Protein AF-A0A948HQJ3-F1 (afdb_monomer_lite)

Sequence (95 aa):
MNNHANGDLNLVMYALFHVRSLDDVRANKYMYNIYGRFTREFDKATQEKVVNAIQKALDNRNLSDFYTLPNLPGSDEFKTEYLKIVLGHLKDAMN

Structure (mmCIF, N/CA/C/O backbone):
data_AF-A0A948HQJ3-F1
#
_entry.id   AF-A0A948HQJ3-F1
#
loop_
_atom_site.group_PDB
_atom_site.id
_atom_site.type_symbol
_atom_site.label_atom_id
_atom_site.label_alt_id
_atom_site.label_comp_id
_atom_site.label_asym_id
_atom_site.label_entity_id
_atom_site.label_seq_id
_atom_site.pdbx_PDB_ins_code
_atom_site.Cartn_x
_atom_site.Cartn_y
_atom_site.Cartn_z
_atom_site.occupancy
_atom_site.B_iso_or_equiv
_atom_site.auth_seq_id
_atom_site.auth_comp_id
_atom_site.auth_asym_id
_atom_site.auth_atom_id
_atom_site.pdbx_PDB_model_num
ATOM 1 N N . MET A 1 1 ? 21.257 16.595 2.045 1.00 36.88 1 MET A N 1
ATOM 2 C CA . MET A 1 1 ? 20.692 15.453 1.292 1.00 36.88 1 MET A CA 1
ATOM 3 C C . MET A 1 1 ? 20.461 14.331 2.293 1.00 36.88 1 MET A C 1
ATOM 5 O O . MET A 1 1 ? 21.418 13.687 2.698 1.00 36.88 1 MET A O 1
ATOM 9 N N . ASN A 1 2 ? 19.234 14.193 2.805 1.00 33.31 2 ASN A N 1
ATOM 10 C CA . ASN A 1 2 ? 18.903 13.220 3.853 1.00 33.31 2 ASN A CA 1
ATOM 11 C C . ASN A 1 2 ? 18.620 11.846 3.225 1.00 33.31 2 ASN A C 1
ATOM 13 O O . ASN A 1 2 ? 17.470 11.490 3.008 1.00 33.31 2 ASN A O 1
ATOM 17 N N . ASN A 1 3 ? 19.673 11.074 2.953 1.00 39.81 3 ASN A N 1
ATOM 18 C CA . ASN A 1 3 ? 19.599 9.705 2.420 1.00 39.81 3 ASN A CA 1
ATOM 19 C C . ASN A 1 3 ? 19.248 8.648 3.495 1.00 39.81 3 ASN A C 1
ATOM 21 O O . ASN A 1 3 ? 19.835 7.571 3.517 1.00 39.81 3 ASN A O 1
ATOM 25 N N . HIS A 1 4 ? 18.317 8.939 4.409 1.00 43.16 4 HIS A N 1
ATOM 26 C CA . HIS A 1 4 ? 17.966 8.030 5.515 1.00 43.16 4 HIS A CA 1
ATOM 27 C C . HIS A 1 4 ? 16.483 7.612 5.572 1.00 43.16 4 HIS A C 1
ATOM 29 O O . HIS A 1 4 ? 16.104 6.927 6.516 1.00 43.16 4 HIS A O 1
ATOM 35 N N . ALA A 1 5 ? 15.650 7.967 4.585 1.00 53.00 5 ALA A N 1
ATOM 36 C CA . ALA A 1 5 ? 14.197 7.732 4.639 1.00 53.00 5 ALA A CA 1
ATOM 37 C C . ALA A 1 5 ? 13.662 6.638 3.690 1.00 53.00 5 ALA A C 1
ATOM 39 O O . ALA A 1 5 ? 12.466 6.369 3.677 1.00 53.00 5 ALA A O 1
ATOM 40 N N . ASN A 1 6 ? 14.507 5.969 2.902 1.00 63.25 6 ASN A N 1
ATOM 41 C CA . ASN A 1 6 ? 14.004 5.185 1.765 1.00 63.25 6 ASN A CA 1
ATOM 42 C C . ASN A 1 6 ? 13.487 3.778 2.136 1.00 63.25 6 ASN A C 1
ATOM 44 O O . ASN A 1 6 ? 13.398 2.923 1.273 1.00 63.25 6 ASN A O 1
ATOM 48 N N . GLY A 1 7 ? 13.170 3.479 3.398 1.00 76.88 7 GLY A N 1
ATOM 49 C CA . GLY A 1 7 ? 12.743 2.136 3.833 1.00 76.88 7 GLY A CA 1
ATOM 50 C C . GLY A 1 7 ? 11.279 2.019 4.256 1.00 76.88 7 GLY A C 1
ATOM 51 O O . GLY A 1 7 ? 10.819 0.908 4.533 1.00 76.88 7 GLY A O 1
ATOM 52 N N . ASP A 1 8 ? 10.562 3.141 4.322 1.00 83.62 8 ASP A N 1
ATOM 53 C CA . ASP A 1 8 ? 9.281 3.257 5.027 1.00 83.62 8 ASP A CA 1
ATOM 54 C C . ASP A 1 8 ? 8.186 2.343 4.458 1.00 83.62 8 ASP A C 1
ATOM 56 O O . ASP A 1 8 ? 7.305 1.893 5.195 1.00 83.62 8 ASP A O 1
ATOM 60 N N . LEU A 1 9 ? 8.258 2.013 3.165 1.00 92.31 9 LEU A N 1
ATOM 61 C CA . LEU A 1 9 ? 7.285 1.154 2.492 1.00 92.31 9 LEU A CA 1
ATOM 62 C C . LEU A 1 9 ? 7.781 -0.253 2.172 1.00 92.31 9 LEU A C 1
ATOM 64 O O . LEU A 1 9 ? 7.019 -1.024 1.593 1.00 92.31 9 LEU A O 1
ATOM 68 N N . ASN A 1 10 ? 8.993 -0.649 2.565 1.00 91.81 10 ASN A N 1
ATOM 69 C CA . ASN A 1 10 ? 9.539 -1.956 2.173 1.00 91.81 10 ASN A CA 1
ATOM 70 C C . ASN A 1 10 ? 8.609 -3.123 2.529 1.00 91.81 10 ASN A C 1
ATOM 72 O O . ASN A 1 10 ? 8.377 -3.998 1.700 1.00 91.81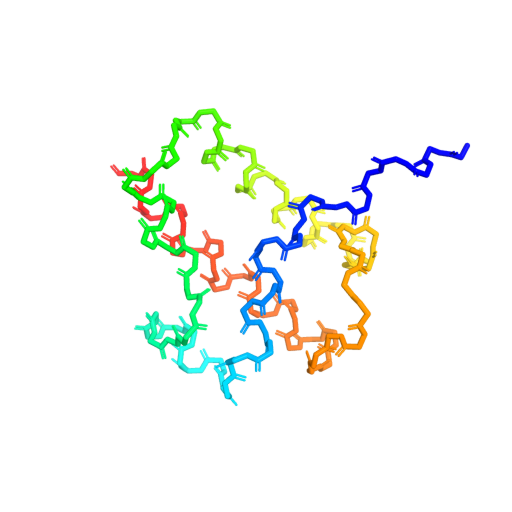 10 ASN A O 1
ATOM 76 N N . LEU A 1 11 ? 8.016 -3.116 3.726 1.00 89.12 11 LEU A N 1
ATOM 77 C CA . LEU A 1 11 ? 7.093 -4.177 4.127 1.00 89.12 11 LEU A CA 1
ATOM 78 C C . LEU A 1 11 ? 5.831 -4.223 3.249 1.00 89.12 11 LEU A C 1
ATOM 80 O O . LEU A 1 11 ? 5.362 -5.304 2.905 1.00 89.12 11 LEU A O 1
ATOM 84 N N . VAL A 1 12 ? 5.293 -3.059 2.883 1.00 93.69 12 VAL A N 1
ATOM 85 C CA . VAL A 1 12 ? 4.090 -2.943 2.047 1.00 93.69 12 VAL A CA 1
ATOM 86 C C . VAL A 1 12 ? 4.406 -3.345 0.607 1.00 93.69 12 VAL A C 1
ATOM 88 O O . VAL A 1 12 ? 3.639 -4.071 -0.018 1.00 93.69 12 VAL A O 1
ATOM 91 N N . MET A 1 13 ? 5.549 -2.907 0.084 1.00 94.81 13 MET A N 1
ATOM 92 C CA . MET A 1 13 ? 5.947 -3.125 -1.306 1.00 94.81 13 MET A CA 1
ATOM 93 C C . MET A 1 13 ? 6.457 -4.545 -1.559 1.00 94.81 13 MET A C 1
ATOM 95 O O . MET A 1 13 ? 6.361 -5.022 -2.685 1.00 94.81 13 MET A O 1
ATOM 99 N N . TYR A 1 14 ? 6.935 -5.255 -0.530 1.00 93.19 14 TYR A N 1
ATOM 100 C CA . TYR A 1 14 ? 7.399 -6.640 -0.662 1.00 93.19 14 TYR A CA 1
ATOM 101 C C . TYR A 1 14 ? 6.324 -7.577 -1.231 1.00 93.19 14 TYR A C 1
ATOM 103 O O . TYR A 1 14 ? 6.632 -8.488 -1.999 1.00 93.19 14 TYR A O 1
ATOM 111 N N . ALA A 1 15 ? 5.050 -7.322 -0.927 1.00 93.19 15 ALA A N 1
ATOM 112 C CA . ALA A 1 15 ? 3.954 -8.122 -1.456 1.00 93.19 15 ALA A CA 1
ATOM 113 C C . ALA A 1 15 ? 3.846 -8.081 -2.989 1.00 93.19 15 ALA A C 1
ATOM 115 O O . ALA A 1 15 ? 3.316 -9.022 -3.574 1.00 93.19 15 ALA A O 1
ATOM 116 N N . LEU A 1 16 ? 4.376 -7.048 -3.658 1.00 94.56 16 LEU A N 1
ATOM 117 C CA . LEU A 1 16 ? 4.331 -6.940 -5.119 1.00 94.56 16 LEU A CA 1
ATOM 118 C C . LEU A 1 16 ? 5.011 -8.121 -5.821 1.00 94.56 16 LEU A C 1
ATOM 120 O O . LEU A 1 16 ? 4.553 -8.519 -6.886 1.00 94.56 16 LEU A O 1
ATOM 124 N N . PHE A 1 17 ? 6.025 -8.751 -5.213 1.00 94.44 17 PHE A N 1
ATOM 125 C CA . PHE A 1 17 ? 6.636 -9.982 -5.744 1.00 94.44 17 PHE A CA 1
ATOM 126 C C . PHE A 1 17 ? 5.669 -11.174 -5.819 1.00 94.44 17 PHE A C 1
ATOM 128 O O . PHE A 1 17 ? 5.964 -12.179 -6.463 1.00 94.44 17 PHE A O 1
ATOM 135 N N . HIS A 1 18 ? 4.513 -11.066 -5.166 1.00 92.50 18 HIS A N 1
ATOM 136 C CA . HIS A 1 18 ? 3.531 -12.130 -5.010 1.00 92.50 18 HIS A CA 1
ATOM 137 C C . HIS A 1 18 ? 2.111 -11.721 -5.421 1.00 92.50 18 HIS A C 1
ATOM 139 O O . HIS A 1 18 ? 1.186 -12.534 -5.341 1.00 92.50 18 HIS A O 1
ATOM 145 N N . VAL A 1 19 ? 1.932 -10.483 -5.880 1.00 93.31 19 VAL A N 1
ATOM 146 C CA . VAL A 1 19 ? 0.676 -9.990 -6.443 1.00 93.31 19 VAL A CA 1
ATOM 147 C C . VAL A 1 19 ? 0.653 -10.313 -7.933 1.00 93.31 19 VAL A C 1
ATOM 149 O O . VAL A 1 19 ? 1.558 -9.937 -8.673 1.00 93.31 19 VAL A O 1
ATOM 152 N N . ARG A 1 20 ? -0.399 -11.001 -8.388 1.00 89.50 20 ARG A N 1
ATOM 153 C CA . ARG A 1 20 ? -0.589 -11.321 -9.814 1.00 89.50 20 ARG A CA 1
ATOM 154 C C . ARG A 1 20 ? -1.430 -10.270 -10.531 1.00 89.50 20 ARG A C 1
ATOM 156 O O . ARG A 1 20 ? -1.249 -10.054 -11.724 1.00 89.50 20 ARG A O 1
ATOM 163 N N . SER A 1 21 ? -2.351 -9.632 -9.810 1.00 94.94 21 SER A N 1
ATOM 164 C CA . SER A 1 21 ? -3.287 -8.646 -10.347 1.00 94.94 21 SER A CA 1
ATOM 165 C C . SER A 1 21 ? -3.748 -7.665 -9.265 1.00 94.94 21 SER A C 1
ATOM 167 O O . SER A 1 21 ? -3.717 -7.986 -8.079 1.00 94.94 21 SER A O 1
ATOM 169 N N . LEU A 1 22 ? -4.234 -6.482 -9.660 1.00 96.62 22 LEU A N 1
ATOM 170 C CA . LEU A 1 22 ? -4.887 -5.562 -8.717 1.00 96.62 22 LEU A CA 1
ATOM 171 C C . LEU A 1 22 ? -6.204 -6.131 -8.165 1.00 96.62 22 LEU A C 1
ATOM 173 O O . LEU A 1 22 ? -6.629 -5.724 -7.089 1.00 96.62 22 LEU A O 1
ATOM 177 N N . ASP A 1 23 ? -6.837 -7.078 -8.860 1.00 96.69 23 ASP A N 1
ATOM 178 C CA . ASP A 1 23 ? -8.064 -7.721 -8.382 1.00 96.69 23 ASP A CA 1
ATOM 179 C C . ASP A 1 23 ? -7.799 -8.611 -7.166 1.00 96.69 23 ASP A C 1
ATOM 181 O O . ASP A 1 23 ? -8.566 -8.567 -6.204 1.00 96.69 23 ASP A O 1
ATOM 185 N N . ASP A 1 24 ? -6.666 -9.320 -7.138 1.00 93.12 24 ASP A N 1
ATOM 186 C CA . ASP A 1 24 ? -6.227 -10.055 -5.945 1.00 93.12 24 ASP A CA 1
ATOM 187 C C . ASP A 1 24 ? -5.996 -9.110 -4.760 1.00 93.12 24 ASP A C 1
ATOM 189 O O . ASP A 1 24 ? -6.327 -9.445 -3.620 1.00 93.12 24 ASP A O 1
ATOM 193 N N . VAL A 1 25 ? -5.462 -7.912 -5.028 1.00 96.25 25 VAL A N 1
ATOM 194 C CA . VAL A 1 25 ? -5.213 -6.884 -4.008 1.00 96.25 25 VAL A CA 1
ATOM 195 C C . VAL A 1 25 ? -6.532 -6.359 -3.453 1.00 96.25 25 VAL A C 1
ATOM 197 O O . VAL A 1 25 ? -6.702 -6.362 -2.240 1.00 96.25 25 VAL A O 1
ATOM 200 N N . ARG A 1 26 ? -7.491 -5.999 -4.322 1.00 96.38 26 ARG A N 1
ATOM 201 C CA . ARG A 1 26 ? -8.843 -5.544 -3.929 1.00 96.38 26 ARG A CA 1
ATOM 202 C C . ARG A 1 26 ? -9.610 -6.606 -3.152 1.00 96.38 26 ARG A C 1
ATOM 204 O O . ARG A 1 26 ? -10.364 -6.287 -2.238 1.00 96.38 26 ARG A O 1
ATOM 211 N N . ALA A 1 27 ? -9.432 -7.872 -3.524 1.00 94.50 27 ALA A N 1
ATOM 212 C CA . ALA A 1 27 ? -10.010 -9.006 -2.815 1.00 94.50 27 ALA A CA 1
ATOM 213 C C . ALA A 1 27 ? -9.246 -9.354 -1.527 1.00 94.50 27 ALA A C 1
ATOM 215 O O . ALA A 1 27 ? -9.687 -10.235 -0.787 1.00 94.50 27 ALA A O 1
ATOM 216 N N . ASN A 1 28 ? -8.113 -8.693 -1.264 1.00 91.12 28 ASN A N 1
ATOM 217 C CA . ASN A 1 28 ? -7.226 -8.939 -0.134 1.00 91.12 28 ASN A CA 1
ATOM 218 C C . ASN A 1 28 ? -6.680 -10.391 -0.090 1.00 91.12 28 ASN A C 1
ATOM 220 O O . ASN A 1 28 ? -6.430 -10.9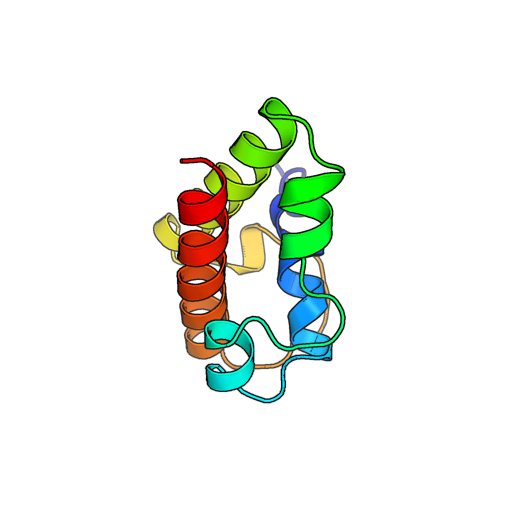43 0.986 1.00 91.12 28 ASN A O 1
ATOM 224 N N . LYS A 1 29 ? -6.515 -11.031 -1.263 1.00 88.25 29 LYS A N 1
ATOM 225 C CA . LYS A 1 29 ? -6.178 -12.459 -1.455 1.00 88.25 29 LYS A CA 1
ATOM 226 C C . LYS A 1 29 ? -4.851 -12.649 -2.199 1.00 88.25 29 LYS A C 1
ATOM 228 O O . LYS A 1 29 ? -4.823 -13.052 -3.356 1.00 88.25 29 LYS A O 1
ATOM 233 N N . TYR A 1 30 ? -3.736 -12.409 -1.519 1.00 89.69 30 TYR A N 1
ATOM 234 C CA . TYR A 1 30 ? -2.398 -12.623 -2.075 1.00 89.69 30 TYR A CA 1
ATOM 235 C C . TYR A 1 30 ? -1.396 -13.040 -0.996 1.00 89.69 30 TYR A C 1
ATOM 237 O O . TYR A 1 30 ? -1.595 -12.816 0.202 1.00 89.69 30 TYR A O 1
ATOM 245 N N . MET A 1 31 ? -0.314 -13.688 -1.431 1.00 81.25 31 MET A N 1
ATOM 246 C CA . MET A 1 31 ? 0.748 -14.148 -0.541 1.00 81.25 31 MET A CA 1
ATOM 247 C C . MET A 1 31 ? 1.522 -12.921 -0.025 1.00 81.25 31 MET A C 1
ATOM 249 O O . MET A 1 31 ? 1.887 -12.046 -0.801 1.00 81.25 31 MET A O 1
ATOM 253 N N . TYR A 1 32 ? 1.717 -12.842 1.295 1.00 85.69 32 TYR A N 1
ATOM 254 C CA . TYR A 1 32 ? 2.291 -11.688 2.017 1.00 85.69 32 TYR A CA 1
ATOM 255 C C . TYR A 1 32 ? 1.437 -10.417 2.069 1.00 85.69 32 TYR A C 1
ATOM 257 O O . TYR A 1 32 ? 1.952 -9.301 2.117 1.00 85.69 32 TYR A O 1
ATOM 265 N N . ASN A 1 33 ? 0.123 -10.574 2.153 1.00 86.06 33 ASN A N 1
ATOM 266 C CA . ASN A 1 33 ? -0.753 -9.479 2.538 1.00 86.06 33 ASN A CA 1
ATOM 267 C C . ASN A 1 33 ? -0.421 -8.922 3.942 1.00 86.06 33 ASN A C 1
ATOM 269 O O . ASN A 1 33 ? -0.489 -9.638 4.944 1.00 86.06 33 ASN A O 1
ATOM 273 N N . ILE A 1 34 ? -0.108 -7.623 4.017 1.00 91.25 34 ILE A N 1
ATOM 274 C CA . ILE A 1 34 ? 0.215 -6.920 5.268 1.00 91.25 34 ILE A CA 1
ATOM 275 C C . ILE A 1 34 ? -0.985 -6.805 6.222 1.00 91.25 34 ILE A C 1
ATOM 277 O O . ILE A 1 34 ? -0.785 -6.686 7.430 1.00 91.25 34 ILE A O 1
ATOM 281 N N . TYR A 1 35 ? -2.220 -6.896 5.717 1.00 92.19 35 TYR A N 1
ATOM 282 C CA . TYR A 1 35 ? -3.453 -6.681 6.483 1.00 92.19 35 TYR A CA 1
ATOM 283 C C . TYR A 1 35 ? -3.528 -7.516 7.771 1.00 92.19 35 TYR A C 1
ATOM 285 O O . TYR A 1 35 ? -3.901 -7.010 8.828 1.00 92.19 35 TYR A O 1
ATOM 293 N N . GLY A 1 36 ? -3.133 -8.793 7.712 1.00 90.31 36 GLY A N 1
ATOM 294 C CA . GLY A 1 36 ? -3.154 -9.675 8.883 1.00 90.31 36 GLY A CA 1
ATOM 295 C C . GLY A 1 36 ? -2.231 -9.190 10.004 1.00 90.31 36 GLY A C 1
ATOM 296 O O . GLY A 1 36 ? -2.652 -9.123 11.155 1.00 90.31 36 GLY A O 1
ATOM 297 N 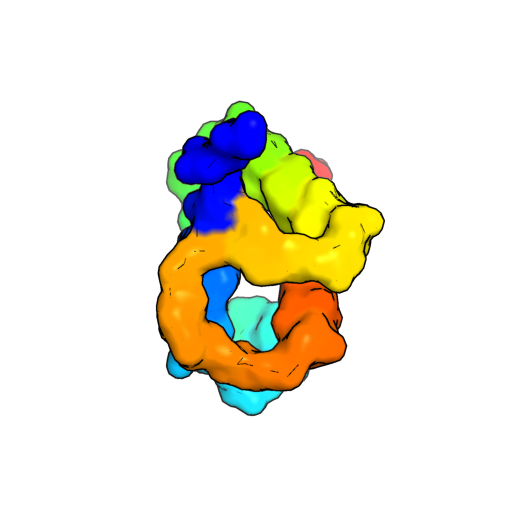N . ARG A 1 37 ? -1.000 -8.786 9.664 1.00 89.88 37 ARG A N 1
ATOM 298 C CA . ARG A 1 37 ? -0.044 -8.227 10.635 1.00 89.88 37 ARG A CA 1
ATOM 299 C C . ARG A 1 37 ? -0.507 -6.865 11.137 1.00 89.88 37 ARG A C 1
ATOM 301 O O . ARG A 1 37 ? -0.480 -6.608 12.333 1.00 89.88 37 ARG A O 1
ATOM 308 N N . PHE A 1 38 ? -1.005 -6.027 10.231 1.00 93.06 38 PHE A N 1
ATOM 309 C CA . PHE A 1 38 ? -1.523 -4.705 10.564 1.00 93.06 38 PHE A CA 1
ATOM 310 C C . PHE A 1 38 ? -2.645 -4.764 11.606 1.00 93.06 38 PHE A C 1
ATOM 312 O O . PHE A 1 38 ? -2.633 -3.994 12.557 1.00 93.06 38 PHE A O 1
ATOM 319 N N . THR A 1 39 ? -3.585 -5.698 11.462 1.00 93.06 39 THR A N 1
ATOM 320 C CA . THR A 1 39 ? -4.755 -5.803 12.352 1.00 93.06 39 THR A CA 1
ATOM 321 C C . THR A 1 39 ? -4.505 -6.583 13.639 1.00 93.06 39 THR A C 1
ATOM 323 O O . THR A 1 39 ? -5.216 -6.368 14.616 1.00 93.06 39 THR A O 1
ATOM 326 N N . ARG A 1 40 ? -3.530 -7.501 13.660 1.00 93.06 40 ARG A N 1
ATOM 327 C CA . ARG A 1 40 ? -3.321 -8.425 14.793 1.00 93.06 40 ARG A CA 1
ATOM 328 C C . ARG A 1 40 ? -2.043 -8.175 15.583 1.00 93.06 40 ARG A C 1
ATOM 330 O O . ARG A 1 40 ? -1.994 -8.521 16.757 1.00 93.06 40 ARG A O 1
ATOM 337 N N . GLU A 1 41 ? -1.009 -7.647 14.936 1.00 94.38 41 GLU A N 1
ATOM 338 C CA . GLU A 1 41 ? 0.338 -7.540 15.511 1.00 94.38 41 GLU A CA 1
ATOM 339 C C . GLU A 1 41 ? 0.776 -6.090 15.723 1.00 94.38 41 GLU A C 1
ATOM 341 O O . GLU A 1 41 ? 1.561 -5.820 16.629 1.00 94.38 41 GLU A O 1
ATOM 346 N N . PHE A 1 42 ? 0.323 -5.155 14.884 1.00 94.25 42 PHE A N 1
ATOM 347 C CA . PHE A 1 42 ? 0.772 -3.767 14.966 1.00 94.25 42 PHE A CA 1
ATOM 348 C C . PHE A 1 42 ? 0.006 -3.007 16.038 1.00 94.25 42 PHE A C 1
ATOM 350 O O . PHE A 1 42 ? -1.223 -3.011 16.068 1.00 94.25 42 PHE A O 1
ATOM 357 N N . ASP A 1 43 ? 0.749 -2.301 16.886 1.00 94.94 43 ASP A N 1
ATOM 358 C CA . ASP A 1 43 ? 0.161 -1.299 17.761 1.00 94.94 43 ASP A CA 1
ATOM 359 C C . ASP A 1 43 ? -0.350 -0.091 16.958 1.00 94.94 43 ASP A C 1
ATOM 361 O O . ASP A 1 43 ? 0.000 0.121 15.791 1.00 94.94 43 ASP A O 1
ATOM 365 N N . LYS A 1 44 ? -1.179 0.733 17.603 1.00 94.56 44 LYS A N 1
ATOM 366 C CA . LYS A 1 44 ? -1.803 1.901 16.972 1.00 94.56 44 LYS A CA 1
ATOM 367 C C . LYS A 1 44 ? -0.774 2.864 16.367 1.00 94.56 44 LYS A C 1
ATOM 369 O O . LYS A 1 44 ? -0.961 3.349 15.256 1.00 94.56 44 LYS A O 1
ATOM 374 N N . ALA A 1 45 ? 0.338 3.104 17.062 1.00 94.56 45 ALA A N 1
ATOM 375 C CA . ALA A 1 45 ? 1.391 3.993 16.577 1.00 94.56 45 ALA A CA 1
ATOM 376 C C . ALA A 1 45 ? 2.056 3.448 15.299 1.00 94.56 45 ALA A C 1
ATOM 378 O O . ALA A 1 45 ? 2.401 4.208 14.393 1.00 94.56 45 ALA A O 1
ATOM 379 N N . THR A 1 46 ? 2.231 2.132 15.205 1.00 93.50 46 THR A N 1
ATOM 380 C CA . THR A 1 46 ? 2.785 1.447 14.034 1.00 93.50 46 THR A CA 1
ATOM 381 C C . THR A 1 46 ? 1.787 1.435 12.880 1.00 93.50 46 THR A C 1
ATOM 383 O O . THR A 1 46 ? 2.176 1.708 11.743 1.00 93.50 46 THR A O 1
ATOM 386 N N . GLN A 1 47 ? 0.503 1.205 13.161 1.00 94.94 47 GLN A N 1
ATOM 387 C CA . GLN A 1 47 ? -0.573 1.315 12.172 1.00 94.94 47 GLN A CA 1
ATOM 388 C C . GLN A 1 47 ? -0.615 2.718 11.546 1.00 94.94 47 GLN A C 1
ATOM 390 O O . GLN A 1 47 ? -0.552 2.858 10.322 1.00 94.94 47 GLN A O 1
ATOM 395 N N . GLU A 1 48 ? -0.623 3.762 12.380 1.00 95.25 48 GLU A N 1
ATOM 396 C CA . GLU A 1 48 ? -0.603 5.160 11.937 1.00 95.25 48 GLU A CA 1
ATOM 397 C C . GLU A 1 48 ? 0.652 5.483 11.117 1.00 95.25 48 GLU A C 1
ATOM 399 O O . GLU A 1 48 ? 0.562 6.147 10.084 1.00 95.25 48 GLU A O 1
ATOM 404 N N . LYS A 1 49 ? 1.827 4.987 11.527 1.00 93.12 49 LYS A N 1
ATOM 405 C CA . LYS A 1 49 ? 3.073 5.157 10.761 1.00 93.12 49 LYS A CA 1
ATOM 406 C C . LYS A 1 49 ? 2.975 4.554 9.362 1.00 93.12 49 LYS A C 1
ATOM 408 O O . LYS A 1 49 ? 3.353 5.226 8.404 1.00 93.12 49 LYS A O 1
ATOM 413 N N . VAL A 1 50 ? 2.451 3.334 9.232 1.00 93.88 50 VAL A N 1
ATOM 414 C CA . VAL A 1 50 ? 2.295 2.662 7.931 1.00 93.88 50 VAL A CA 1
ATOM 415 C C . VAL A 1 50 ? 1.318 3.426 7.036 1.00 93.88 50 VAL A C 1
ATOM 417 O O . VAL A 1 50 ? 1.647 3.723 5.888 1.00 93.88 50 VAL A O 1
ATOM 420 N N . VAL A 1 51 ? 0.150 3.810 7.559 1.00 96.12 51 VAL A N 1
ATOM 421 C CA . VAL A 1 51 ? -0.848 4.590 6.805 1.00 96.12 51 VAL A CA 1
ATOM 422 C C . VAL A 1 51 ? -0.272 5.932 6.347 1.00 96.12 51 VAL A C 1
ATOM 424 O O . VAL A 1 51 ? -0.418 6.301 5.180 1.00 96.12 51 VAL A O 1
ATOM 427 N N . ASN A 1 52 ? 0.441 6.635 7.230 1.00 94.81 52 ASN A N 1
ATOM 428 C CA . ASN A 1 52 ? 1.072 7.913 6.907 1.00 94.81 52 ASN A CA 1
ATOM 429 C C . ASN A 1 52 ? 2.190 7.772 5.868 1.00 94.81 52 ASN A C 1
ATOM 431 O O . ASN A 1 52 ? 2.329 8.644 5.013 1.00 94.81 52 ASN A O 1
ATOM 435 N N . ALA A 1 53 ? 2.979 6.697 5.919 1.00 93.56 53 ALA A N 1
ATOM 436 C CA . ALA A 1 53 ? 4.011 6.432 4.921 1.00 93.56 53 ALA A CA 1
ATOM 437 C C . ALA A 1 53 ? 3.399 6.216 3.529 1.00 93.56 53 ALA A C 1
ATOM 439 O O . ALA A 1 53 ? 3.857 6.820 2.560 1.00 93.56 53 ALA A O 1
ATOM 440 N N . ILE A 1 54 ? 2.324 5.422 3.434 1.00 95.69 54 ILE A N 1
ATOM 441 C CA . ILE A 1 54 ? 1.636 5.180 2.157 1.00 95.69 54 ILE A CA 1
ATOM 442 C C . ILE A 1 54 ? 1.032 6.484 1.622 1.00 95.69 54 ILE A C 1
ATOM 444 O O . ILE A 1 54 ? 1.207 6.801 0.446 1.00 95.69 54 ILE A O 1
ATOM 448 N N . GLN A 1 55 ? 0.372 7.267 2.482 1.00 95.88 55 GLN A N 1
ATOM 449 C CA . GLN A 1 55 ? -0.214 8.553 2.095 1.00 95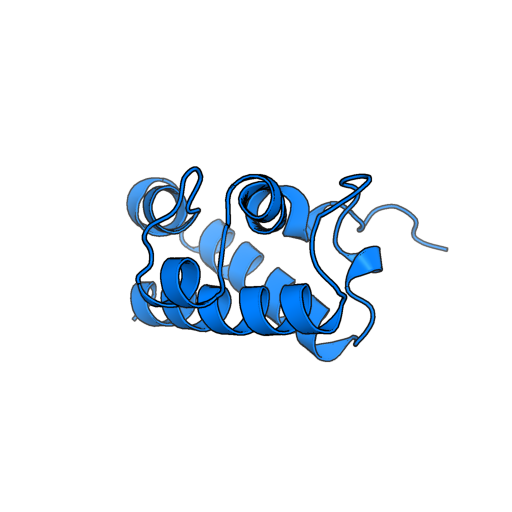.88 55 GLN A CA 1
ATOM 450 C C . GLN A 1 55 ? 0.855 9.518 1.561 1.00 95.88 55 GLN A C 1
ATOM 452 O O . GLN A 1 55 ? 0.709 10.043 0.463 1.00 95.88 55 GLN A O 1
ATOM 457 N N . LYS A 1 56 ? 1.971 9.684 2.283 1.00 93.81 56 LYS A N 1
ATOM 458 C CA . LYS A 1 56 ? 3.081 10.547 1.848 1.00 93.81 56 LYS A CA 1
ATOM 459 C C . LYS A 1 56 ? 3.671 10.115 0.508 1.00 93.81 56 LYS A C 1
ATOM 461 O O . LYS A 1 56 ? 3.992 10.976 -0.307 1.00 93.81 56 LYS A O 1
ATOM 466 N N . ALA A 1 57 ? 3.815 8.811 0.276 1.00 93.19 57 ALA A N 1
ATOM 467 C CA . ALA A 1 57 ? 4.338 8.304 -0.987 1.00 93.19 57 ALA A CA 1
ATOM 468 C C . ALA A 1 57 ? 3.398 8.618 -2.158 1.00 93.19 57 ALA A C 1
ATOM 470 O O . ALA A 1 57 ? 3.847 9.099 -3.199 1.00 93.19 57 ALA A O 1
ATOM 471 N N . LEU A 1 58 ? 2.090 8.416 -1.966 1.00 94.81 58 LEU A N 1
ATOM 472 C CA . LEU A 1 58 ? 1.074 8.762 -2.962 1.00 94.81 58 LEU A CA 1
ATOM 473 C C . LEU A 1 58 ? 1.041 10.272 -3.255 1.00 94.81 58 LEU A C 1
ATOM 475 O O . LEU A 1 58 ? 0.874 10.661 -4.412 1.00 94.81 58 LEU A O 1
ATOM 479 N N . ASP A 1 59 ? 1.259 11.114 -2.243 1.00 94.44 59 ASP A N 1
ATOM 480 C CA . ASP A 1 59 ? 1.252 12.575 -2.390 1.00 94.44 59 ASP A CA 1
ATOM 481 C C . ASP A 1 59 ? 2.524 13.113 -3.087 1.00 94.44 59 ASP A C 1
ATOM 483 O O . ASP A 1 59 ? 2.454 14.094 -3.831 1.00 94.44 59 ASP A O 1
ATOM 487 N N . ASN A 1 60 ? 3.685 12.470 -2.893 1.00 85.00 60 ASN A N 1
ATOM 488 C CA . ASN A 1 60 ? 4.983 12.904 -3.443 1.00 85.00 60 ASN A CA 1
ATOM 489 C C . ASN A 1 60 ? 5.137 12.598 -4.951 1.00 85.00 60 ASN A C 1
ATOM 491 O O . ASN A 1 60 ? 5.996 13.160 -5.621 1.00 85.00 60 ASN A O 1
ATOM 495 N N . ARG A 1 61 ? 4.287 11.736 -5.530 1.00 77.00 61 ARG A N 1
ATOM 496 C CA . ARG A 1 61 ? 4.340 11.282 -6.943 1.00 77.00 61 ARG A CA 1
ATOM 497 C C . ARG A 1 61 ? 5.619 10.537 -7.358 1.00 77.00 61 ARG A C 1
ATOM 499 O O . ARG A 1 61 ? 5.658 10.027 -8.473 1.00 77.00 61 ARG A O 1
ATOM 506 N N . ASN A 1 62 ? 6.625 10.428 -6.489 1.00 84.38 62 ASN A N 1
ATOM 507 C CA . ASN A 1 62 ? 7.816 9.608 -6.690 1.00 84.38 62 ASN A CA 1
ATOM 508 C C . ASN A 1 62 ? 7.901 8.503 -5.626 1.00 84.38 62 ASN A C 1
ATOM 510 O O . ASN A 1 62 ? 8.411 8.709 -4.524 1.00 84.38 62 ASN A O 1
ATOM 514 N N . LEU A 1 63 ? 7.381 7.314 -5.944 1.00 88.25 63 LEU A N 1
ATOM 515 C CA . LEU A 1 63 ? 7.317 6.207 -4.983 1.00 88.25 63 LEU A CA 1
ATOM 516 C C . LEU A 1 63 ? 8.698 5.645 -4.620 1.00 88.25 63 LEU A C 1
ATOM 518 O O . LEU A 1 63 ? 8.857 5.129 -3.514 1.00 88.25 63 LEU A O 1
ATOM 522 N N . SER A 1 64 ? 9.692 5.746 -5.512 1.00 86.88 64 SER A N 1
ATOM 523 C CA . SER A 1 64 ? 11.023 5.160 -5.294 1.00 86.88 64 SER A CA 1
ATOM 524 C C . SER A 1 64 ? 11.789 5.787 -4.132 1.00 86.88 64 SER A C 1
ATOM 526 O O . SER A 1 64 ? 12.739 5.189 -3.637 1.00 86.88 64 SER A O 1
ATOM 528 N N . ASP A 1 65 ? 11.370 6.963 -3.668 1.00 88.00 65 ASP A N 1
ATOM 529 C CA . ASP A 1 65 ? 11.977 7.623 -2.510 1.00 88.00 65 ASP A CA 1
ATOM 530 C C . ASP A 1 65 ? 11.542 6.984 -1.179 1.00 88.00 65 ASP A C 1
ATOM 532 O O . ASP A 1 65 ? 12.129 7.266 -0.139 1.00 88.00 65 ASP A O 1
ATOM 536 N N . PHE A 1 66 ? 10.535 6.102 -1.197 1.00 90.50 66 PHE A N 1
ATOM 537 C CA . PHE A 1 66 ? 9.922 5.515 0.001 1.00 90.50 66 PHE A CA 1
ATOM 538 C C . PHE A 1 66 ? 10.223 4.020 0.184 1.00 90.50 66 PHE A C 1
ATOM 540 O O . PHE A 1 66 ? 9.807 3.430 1.185 1.00 90.50 66 PHE A O 1
ATOM 547 N N . TYR A 1 67 ? 10.929 3.389 -0.757 1.00 90.31 67 TYR A N 1
ATOM 548 C CA . TYR A 1 67 ? 11.354 1.990 -0.659 1.00 90.31 67 TYR A CA 1
ATOM 549 C C . TYR A 1 67 ? 12.776 1.787 -1.205 1.00 90.31 67 TYR A C 1
ATOM 551 O O . TYR A 1 67 ? 13.246 2.522 -2.069 1.00 90.31 67 TYR A O 1
ATOM 559 N N . THR A 1 68 ? 13.457 0.744 -0.727 1.00 91.56 68 THR A N 1
ATOM 560 C CA . THR A 1 68 ? 14.799 0.345 -1.189 1.00 91.56 68 THR A CA 1
ATOM 561 C C . THR A 1 68 ? 14.810 -1.004 -1.900 1.00 91.56 68 THR A C 1
ATOM 563 O O . THR A 1 68 ? 15.872 -1.479 -2.303 1.00 91.56 68 THR A O 1
ATOM 566 N N . LEU A 1 69 ? 13.648 -1.646 -2.051 1.00 89.94 69 LEU A N 1
ATOM 567 C CA . LEU A 1 69 ? 13.540 -2.946 -2.708 1.00 89.94 69 LEU A CA 1
ATOM 568 C C . LEU A 1 69 ? 13.944 -2.849 -4.191 1.00 89.94 69 LEU A C 1
ATOM 570 O O . LEU A 1 69 ? 13.309 -2.106 -4.947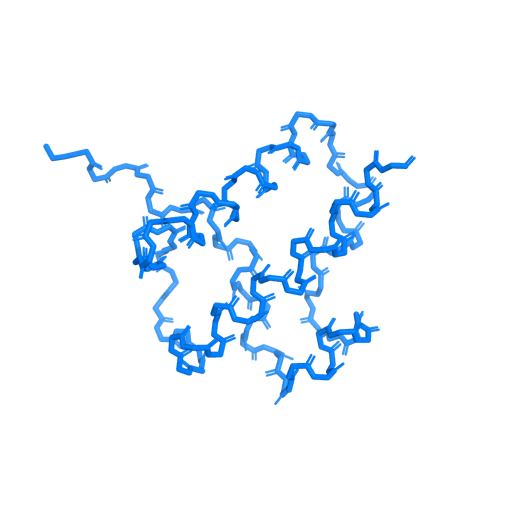 1.00 89.94 69 LEU A O 1
ATOM 574 N N . PRO A 1 70 ? 14.966 -3.603 -4.635 1.00 88.62 70 PRO A N 1
ATOM 575 C CA . PRO A 1 70 ? 15.363 -3.616 -6.035 1.00 88.62 70 PRO A CA 1
ATOM 576 C C . PRO A 1 70 ? 14.353 -4.404 -6.874 1.00 88.62 70 PRO A C 1
ATOM 578 O O . PRO A 1 70 ? 13.775 -5.382 -6.404 1.00 88.62 70 PRO A O 1
ATOM 581 N N . ASN A 1 71 ? 14.197 -4.023 -8.144 1.00 90.19 71 ASN A N 1
ATOM 582 C CA . ASN A 1 71 ? 13.434 -4.778 -9.148 1.00 90.19 71 ASN A CA 1
ATOM 583 C C . ASN A 1 71 ? 11.977 -5.084 -8.754 1.00 90.19 71 ASN A C 1
ATOM 585 O O . ASN A 1 71 ? 11.463 -6.157 -9.071 1.00 90.19 71 ASN A O 1
ATOM 589 N N . LEU A 1 72 ? 11.305 -4.156 -8.062 1.00 91.88 72 LEU A N 1
ATOM 590 C CA . LEU A 1 72 ? 9.880 -4.306 -7.769 1.00 91.88 72 LEU A CA 1
ATOM 591 C C . LEU A 1 72 ? 9.074 -4.468 -9.068 1.00 91.88 72 LEU A C 1
ATOM 593 O O . LEU A 1 72 ? 9.209 -3.633 -9.968 1.00 91.88 72 LEU A O 1
ATOM 597 N N . PRO A 1 73 ? 8.225 -5.506 -9.169 1.00 93.00 73 PRO A N 1
ATOM 598 C CA . PRO A 1 73 ? 7.440 -5.745 -10.369 1.00 93.00 73 PRO A CA 1
ATOM 599 C C . PRO A 1 73 ? 6.319 -4.710 -10.532 1.00 93.00 73 PRO A C 1
ATOM 601 O O . PRO A 1 73 ? 5.896 -4.047 -9.582 1.00 93.00 73 PRO A O 1
ATOM 604 N N . GLY A 1 74 ? 5.818 -4.614 -11.764 1.00 92.88 74 GLY A N 1
ATOM 605 C CA . GLY A 1 74 ? 4.754 -3.690 -12.154 1.00 92.88 74 GLY A CA 1
ATOM 606 C C . GLY A 1 74 ? 5.265 -2.308 -12.571 1.00 92.88 74 GLY A C 1
ATOM 607 O O . GLY A 1 74 ? 6.353 -1.878 -12.185 1.00 92.88 74 GLY A O 1
ATOM 608 N N . SER A 1 75 ? 4.468 -1.600 -13.373 1.00 93.81 75 SER A N 1
ATOM 609 C CA . SER A 1 75 ? 4.733 -0.199 -13.725 1.00 93.81 75 SER A CA 1
ATOM 610 C C . SER A 1 75 ? 4.519 0.724 -12.520 1.00 93.81 75 SER A C 1
ATOM 612 O O . SER A 1 75 ? 4.034 0.290 -11.472 1.00 93.81 75 SER A O 1
ATOM 614 N N . ASP A 1 76 ? 4.896 1.994 -12.621 1.00 92.62 76 ASP A N 1
ATOM 615 C CA . ASP A 1 76 ? 4.681 2.944 -11.522 1.00 92.62 76 ASP A CA 1
ATOM 616 C C . ASP A 1 76 ? 3.193 3.248 -11.313 1.00 92.62 76 ASP A C 1
ATOM 618 O O . ASP A 1 76 ? 2.748 3.403 -10.171 1.00 92.62 76 ASP A O 1
ATOM 622 N N . GLU A 1 77 ? 2.389 3.201 -12.378 1.00 94.62 77 GLU A N 1
ATOM 623 C CA . GLU A 1 77 ? 0.928 3.258 -12.288 1.00 94.62 7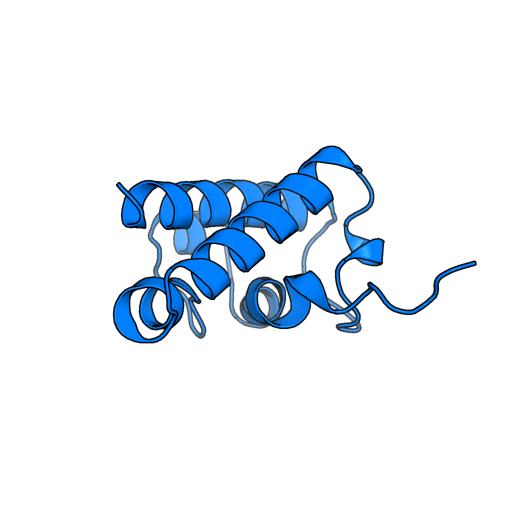7 GLU A CA 1
ATOM 624 C C . GLU A 1 77 ? 0.383 2.056 -11.511 1.00 94.62 77 GLU A C 1
ATOM 626 O O . GLU A 1 77 ? -0.436 2.226 -10.609 1.00 94.62 77 GLU A O 1
ATOM 631 N N . PHE A 1 78 ? 0.879 0.844 -11.795 1.00 95.94 78 PHE A N 1
ATOM 632 C CA . PHE A 1 78 ? 0.465 -0.359 -11.069 1.00 95.94 78 PHE A CA 1
ATOM 633 C C . PHE A 1 78 ? 0.789 -0.256 -9.574 1.00 95.94 78 PHE A C 1
ATOM 635 O O . PHE A 1 78 ? -0.070 -0.525 -8.735 1.00 95.94 78 PHE A O 1
ATOM 642 N N . LYS A 1 79 ? 2.011 0.173 -9.229 1.00 95.62 79 LYS A N 1
ATOM 643 C CA . LYS A 1 79 ? 2.443 0.369 -7.834 1.00 95.62 79 LYS A CA 1
ATOM 644 C C . LYS A 1 79 ? 1.604 1.434 -7.121 1.00 95.62 79 LYS A C 1
ATOM 646 O O . LYS A 1 79 ? 1.247 1.262 -5.957 1.00 95.62 79 LYS A O 1
ATOM 651 N N . THR A 1 80 ? 1.259 2.509 -7.826 1.00 96.19 80 THR A N 1
ATOM 652 C CA . THR A 1 80 ? 0.403 3.583 -7.308 1.00 96.19 80 THR A CA 1
ATOM 653 C C . THR A 1 80 ? -0.998 3.070 -6.990 1.00 96.19 80 THR A C 1
ATOM 655 O O . THR A 1 80 ? -1.502 3.292 -5.889 1.00 96.19 80 THR A O 1
ATOM 658 N N . GLU A 1 81 ? -1.627 2.348 -7.918 1.00 97.56 81 GLU A N 1
ATOM 659 C CA . GLU A 1 81 ? -2.959 1.776 -7.697 1.00 97.56 81 GLU A CA 1
ATOM 660 C C . GLU A 1 81 ? -2.953 0.704 -6.601 1.00 97.56 81 GLU A C 1
ATOM 662 O O . GLU A 1 81 ? -3.844 0.691 -5.751 1.00 97.56 81 GLU A O 1
ATOM 667 N N . TYR A 1 82 ? -1.913 -0.133 -6.551 1.00 97.31 82 TYR A N 1
ATOM 668 C CA . TYR A 1 82 ? -1.690 -1.076 -5.455 1.00 97.31 82 TYR A CA 1
ATOM 669 C C . TYR A 1 82 ? -1.708 -0.372 -4.089 1.00 97.31 82 TYR A C 1
ATOM 671 O O . TYR A 1 82 ? -2.473 -0.759 -3.203 1.00 97.31 82 TYR A O 1
ATOM 679 N N . LEU A 1 83 ? -0.922 0.698 -3.932 1.00 97.00 83 LEU A N 1
ATOM 680 C CA . LEU A 1 83 ? -0.852 1.454 -2.682 1.00 97.00 83 LEU A CA 1
ATOM 681 C C . LEU A 1 83 ? -2.184 2.115 -2.313 1.00 97.00 83 LEU A C 1
ATOM 683 O O . LEU A 1 83 ? -2.536 2.118 -1.136 1.00 97.00 83 LEU A O 1
ATOM 687 N N . LYS A 1 84 ? -2.950 2.629 -3.284 1.00 97.88 84 LYS A N 1
ATOM 688 C CA . LYS A 1 84 ? -4.292 3.188 -3.028 1.00 97.88 84 LYS A CA 1
ATOM 689 C C . LYS A 1 84 ? -5.253 2.137 -2.474 1.00 97.88 84 LYS A C 1
ATOM 691 O O . LYS A 1 84 ? -5.962 2.415 -1.509 1.00 97.88 84 LYS A O 1
ATOM 696 N N . ILE A 1 85 ? -5.264 0.939 -3.063 1.00 98.19 85 ILE A N 1
ATOM 697 C CA . ILE A 1 85 ? -6.129 -0.164 -2.620 1.00 98.19 85 ILE A CA 1
ATOM 698 C C . ILE A 1 85 ? -5.739 -0.602 -1.206 1.00 98.19 85 ILE A C 1
ATOM 700 O O . ILE A 1 85 ? -6.592 -0.662 -0.320 1.00 98.19 85 ILE A O 1
ATOM 704 N N . VAL A 1 86 ? -4.443 -0.843 -0.974 1.00 97.19 86 VAL A N 1
ATOM 705 C CA . VAL A 1 86 ? -3.937 -1.219 0.353 1.00 97.19 86 VAL A CA 1
ATOM 706 C C . VAL A 1 86 ? -4.271 -0.141 1.382 1.00 97.19 86 VAL A C 1
ATOM 708 O O . VAL A 1 86 ? -4.788 -0.468 2.444 1.00 97.19 86 VAL A O 1
ATOM 711 N N . LEU A 1 87 ? -4.053 1.139 1.068 1.00 97.44 87 LEU A N 1
ATOM 712 C CA . LEU A 1 87 ? -4.390 2.246 1.964 1.00 97.44 87 LEU A CA 1
ATOM 713 C C . LEU A 1 87 ? -5.869 2.241 2.367 1.00 97.44 87 LEU A C 1
ATOM 715 O O . LEU A 1 87 ? -6.165 2.481 3.536 1.00 97.44 87 LEU A O 1
ATOM 719 N N . GLY A 1 88 ? -6.772 1.957 1.423 1.00 97.56 88 GLY A N 1
ATOM 720 C CA . GLY A 1 88 ? -8.200 1.791 1.700 1.00 97.56 88 GLY A CA 1
ATOM 721 C C . GLY A 1 88 ? -8.446 0.693 2.732 1.00 97.56 88 GLY A C 1
ATOM 722 O O . GLY A 1 88 ? -8.991 0.966 3.797 1.00 97.56 88 GLY A O 1
ATOM 723 N N . HIS A 1 89 ? -7.931 -0.515 2.481 1.00 96.62 89 HIS A N 1
ATOM 724 C CA . HIS A 1 89 ? -8.077 -1.640 3.410 1.00 96.62 89 HIS A CA 1
ATOM 725 C C . HIS A 1 89 ? -7.522 -1.346 4.809 1.00 96.62 89 HIS A C 1
ATOM 727 O O . HIS A 1 89 ? -8.133 -1.732 5.805 1.00 96.62 89 HIS A O 1
ATOM 733 N N . LEU A 1 90 ? -6.366 -0.683 4.903 1.00 96.31 90 LEU A N 1
ATOM 734 C CA . LEU A 1 90 ? -5.747 -0.379 6.194 1.00 96.31 90 LEU A CA 1
ATOM 735 C C . LEU A 1 90 ? -6.522 0.694 6.967 1.00 96.31 90 LEU A C 1
ATOM 737 O O . LEU A 1 90 ? -6.695 0.544 8.173 1.00 96.31 90 LEU A O 1
ATOM 741 N N . LYS A 1 91 ? -7.021 1.740 6.294 1.00 96.50 91 LYS A N 1
ATOM 742 C CA . LYS A 1 91 ? -7.863 2.768 6.933 1.00 96.50 91 LYS A CA 1
ATOM 743 C C . LYS A 1 91 ? -9.189 2.186 7.421 1.00 96.50 91 LYS A C 1
ATOM 745 O O . LYS A 1 91 ? -9.586 2.487 8.541 1.00 96.50 91 LYS A O 1
ATOM 750 N N . ASP A 1 92 ? -9.825 1.322 6.630 1.00 95.75 92 ASP A N 1
ATOM 751 C CA . ASP A 1 92 ? -11.072 0.655 7.025 1.00 95.75 92 ASP A CA 1
ATOM 752 C C . ASP A 1 92 ? -10.892 -0.206 8.279 1.00 95.75 92 ASP A C 1
ATOM 754 O O . ASP A 1 92 ? -11.794 -0.292 9.099 1.00 95.75 92 ASP A O 1
ATOM 758 N N . ALA A 1 93 ? -9.716 -0.812 8.457 1.00 93.62 93 ALA A N 1
ATOM 759 C CA . ALA A 1 93 ? -9.414 -1.637 9.622 1.00 93.62 93 ALA A CA 1
ATOM 760 C C . ALA A 1 93 ? -9.069 -0.850 10.900 1.00 93.62 93 ALA A C 1
ATOM 762 O O . ALA A 1 93 ? -8.952 -1.454 11.964 1.00 93.62 93 ALA A O 1
ATOM 763 N N . MET A 1 94 ? -8.841 0.463 10.794 1.00 91.06 94 MET A N 1
ATOM 764 C CA . MET A 1 94 ? -8.584 1.346 11.941 1.00 91.06 94 MET A CA 1
ATOM 765 C C . MET A 1 94 ? -9.859 1.996 12.498 1.00 91.06 94 MET A C 1
ATOM 767 O O . MET A 1 94 ? -9.794 2.600 13.572 1.00 91.06 94 MET A O 1
ATOM 771 N N . ASN A 1 95 ? -10.971 1.907 11.763 1.00 80.31 95 ASN A N 1
ATOM 772 C CA . ASN A 1 95 ? -12.293 2.391 12.165 1.00 80.31 95 ASN A CA 1
ATOM 773 C C . ASN A 1 95 ? -13.076 1.294 12.893 1.00 80.31 95 ASN A C 1
ATOM 775 O O . ASN A 1 95 ? -13.837 1.658 13.816 1.00 80.31 95 ASN A O 1
#

Secondary structure (DSSP, 8-state):
--TT-TTTTHHHHGGGGG---HHHHHTT-STT-THHHHHHT--HHHHHHHHHHHHHHHHHS-GGGS---TT--S-HHHHHHHHHHHHHHHHHTT-

Foldseek 3Di:
DPLPAQAQCALVLVQLVWDPDVVCLLVQHTDSRCLVCLLPPDDPVRLVSNLVLLVVCLVVLPNRSHHDDPPRDDDSVRVSSSSVSSSVSSVVSVD

pLDDT: mean 89.46, std 12.59, range [33.31, 98.19]

Radius of gyration: 12.63 Å; chains: 1; bounding box: 33×30×32 Å